Protein AF-A0A2U1P1V6-F1 (afdb_monomer_lite)

Sequence (159 aa):
MANHISNGSVNHVASTNVSISDTPYASDGTVTHVANGNVNPVANDNLSISDRLARVANSQDRGRQFYLFFERYRFILLNGQRDDRRHISRDRVLLQQLRAFLMELEGLPDSVLMSRSLVLLRALIAVVEQRIHAYARNVADASRMSLLVMDYLADVMHM

Secondary structure (DSSP, 8-state):
----------------------PPPP----------S-------SS--HHHHHHHHHTSS-HHHHHHHHHHHHHHHHHHHHHHHHHHHHHHHHHHHHHHHHHHHHHTSPP-HHHHHHHHHHHHHHHHHHHHHHHHHHHHHHHHHHHHHHHHHHHHHHT-

Foldseek 3Di:
DDDDDDDDDDDDDDDDPPDDDDDDDDDDDDDDDDDDDDDDDPPPDDDDLVRVLVVVVPDPPPLSNVLSVLVVVLVVLVVLLVVLVVLLVVLVVVLVVLVVVLVVLVPDDDDPVSVVVNVVSVVVSVVSVVSSVVSVVSNVVSVVSSVVSVVVSVVSVVD

Structure (mmCIF, N/CA/C/O backbone):
data_AF-A0A2U1P1V6-F1
#
_entry.id   AF-A0A2U1P1V6-F1
#
loop_
_atom_site.group_PDB
_atom_site.id
_atom_site.type_symbol
_atom_site.label_atom_id
_atom_site.label_alt_id
_atom_site.label_comp_id
_atom_site.label_asym_id
_atom_site.label_entity_id
_atom_site.label_seq_id
_atom_site.pdbx_PDB_ins_code
_atom_site.Cartn_x
_atom_site.Cartn_y
_atom_site.Cartn_z
_atom_site.occupancy
_atom_site.B_iso_or_equiv
_atom_site.auth_seq_id
_atom_site.auth_comp_id
_atom_site.auth_asym_id
_atom_site.auth_atom_id
_atom_site.pdbx_PDB_model_num
ATOM 1 N N . MET A 1 1 ? -18.639 56.530 -10.348 1.00 30.62 1 MET A N 1
ATOM 2 C CA . MET A 1 1 ? -18.843 55.366 -9.461 1.00 30.62 1 MET A CA 1
ATOM 3 C C . MET A 1 1 ? -19.044 54.126 -10.325 1.00 30.62 1 MET A C 1
ATOM 5 O O . MET A 1 1 ? -19.889 54.172 -11.200 1.00 30.62 1 MET A O 1
ATOM 9 N N . ALA A 1 2 ? -18.240 53.091 -10.050 1.00 27.91 2 ALA A N 1
ATOM 10 C CA . ALA A 1 2 ? -18.470 51.645 -10.222 1.00 27.91 2 ALA A CA 1
ATOM 11 C C . ALA A 1 2 ? -18.701 50.994 -11.617 1.00 27.91 2 ALA A C 1
ATOM 13 O O . ALA A 1 2 ? -19.775 51.068 -12.198 1.00 27.91 2 ALA A O 1
ATOM 14 N N . ASN A 1 3 ? -17.650 50.278 -12.054 1.00 36.78 3 ASN A N 1
ATOM 15 C CA . ASN A 1 3 ? -17.528 48.931 -12.659 1.00 36.78 3 ASN A CA 1
ATOM 16 C C . ASN A 1 3 ? -18.768 48.058 -12.965 1.00 36.78 3 ASN A C 1
ATOM 18 O O . ASN A 1 3 ? -19.607 47.882 -12.090 1.00 36.78 3 ASN A O 1
ATOM 22 N N . HIS A 1 4 ? -18.724 47.345 -14.111 1.00 29.95 4 HIS A N 1
ATOM 23 C CA . HIS A 1 4 ? -18.798 45.861 -14.290 1.00 29.95 4 HIS A CA 1
ATOM 24 C C . HIS A 1 4 ? -18.940 45.526 -15.802 1.00 29.95 4 HIS A C 1
ATOM 26 O O . HIS A 1 4 ? -19.850 46.023 -16.450 1.00 29.95 4 HIS A O 1
ATOM 32 N N . ILE A 1 5 ? -17.958 44.929 -16.497 1.00 36.00 5 ILE A N 1
ATOM 33 C CA . ILE A 1 5 ? -17.689 43.485 -16.736 1.00 36.00 5 ILE A CA 1
ATOM 34 C C . ILE A 1 5 ? -18.942 42.611 -16.941 1.00 36.00 5 ILE A C 1
ATOM 36 O O . ILE A 1 5 ? -19.648 42.340 -15.976 1.00 36.00 5 ILE A O 1
ATOM 40 N N . SER A 1 6 ? -19.129 42.057 -18.150 1.00 31.69 6 SER A N 1
ATOM 41 C CA . SER A 1 6 ? -18.906 40.622 -18.449 1.00 31.69 6 SER A CA 1
ATOM 42 C C . SER A 1 6 ? -19.532 40.233 -19.796 1.00 31.69 6 SER A C 1
ATOM 44 O O . SER A 1 6 ? -20.749 40.279 -19.949 1.00 31.69 6 SER A O 1
ATOM 46 N N . ASN A 1 7 ? -18.705 39.824 -20.764 1.00 32.25 7 ASN A N 1
ATOM 47 C CA . ASN A 1 7 ? -19.158 39.129 -21.967 1.00 32.25 7 ASN A CA 1
ATOM 48 C C . ASN A 1 7 ? -18.846 37.639 -21.779 1.00 32.25 7 ASN A C 1
ATOM 50 O O . ASN A 1 7 ? -17.696 37.273 -21.531 1.00 32.25 7 ASN A O 1
ATOM 54 N N . GLY A 1 8 ? -19.883 36.806 -21.820 1.00 32.94 8 GLY A N 1
ATOM 55 C CA . GLY A 1 8 ? -19.793 35.377 -21.549 1.00 32.94 8 GLY A CA 1
ATOM 56 C C . GLY A 1 8 ? -19.118 34.596 -22.674 1.00 32.94 8 GLY A C 1
ATOM 57 O O . GLY A 1 8 ? -19.341 34.863 -23.852 1.00 32.94 8 GLY A O 1
ATOM 58 N N . SER A 1 9 ? -18.342 33.578 -22.301 1.00 35.31 9 SER A N 1
ATOM 59 C CA . SER A 1 9 ? -18.015 32.467 -23.191 1.00 35.31 9 SER A CA 1
ATOM 60 C C . SER A 1 9 ? -17.826 31.174 -22.392 1.00 35.31 9 SER A C 1
ATOM 62 O O . SER A 1 9 ? -16.945 31.068 -21.545 1.00 35.31 9 SER A O 1
ATOM 64 N N . VAL A 1 10 ? -18.758 30.256 -22.648 1.00 33.62 10 VAL A N 1
ATOM 65 C CA . VAL A 1 10 ? -18.739 28.785 -22.589 1.00 33.62 10 VAL A CA 1
ATOM 66 C C . VAL A 1 10 ? -17.605 28.110 -21.795 1.00 33.62 10 VAL A C 1
ATOM 68 O O . VAL A 1 10 ? -16.445 28.090 -22.197 1.00 33.62 10 VAL A O 1
ATOM 71 N N . ASN A 1 11 ? -18.005 27.425 -20.718 1.00 32.75 11 ASN A N 1
ATOM 72 C CA . ASN A 1 11 ? -17.195 26.473 -19.959 1.00 32.75 11 ASN A CA 1
ATOM 73 C C . ASN A 1 11 ? -16.749 25.289 -20.835 1.00 32.75 11 ASN A C 1
ATOM 75 O O . ASN A 1 11 ? -17.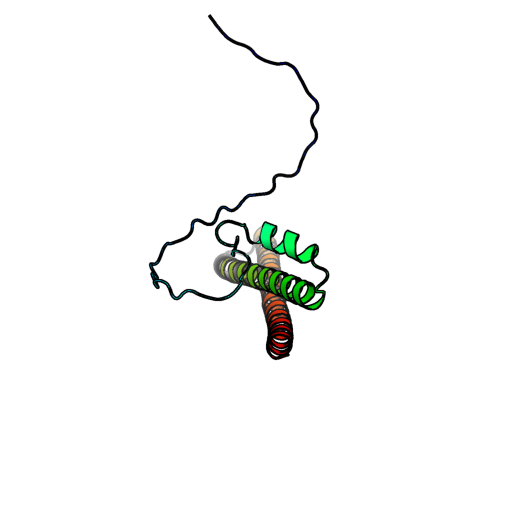556 24.413 -21.141 1.00 32.75 11 ASN A O 1
ATOM 79 N N . HIS A 1 12 ? -15.455 25.194 -21.135 1.00 30.95 12 HIS A N 1
ATOM 80 C CA . HIS A 1 12 ? -14.814 23.909 -21.401 1.00 30.95 12 HIS A CA 1
ATOM 81 C C . HIS A 1 12 ? -13.814 23.649 -20.274 1.00 30.95 12 HIS A C 1
ATOM 83 O O . HIS A 1 12 ? -12.795 24.324 -20.149 1.00 30.95 12 HIS A O 1
ATOM 89 N N . VAL A 1 13 ? -14.152 22.701 -19.402 1.00 36.34 13 VAL A N 1
ATOM 9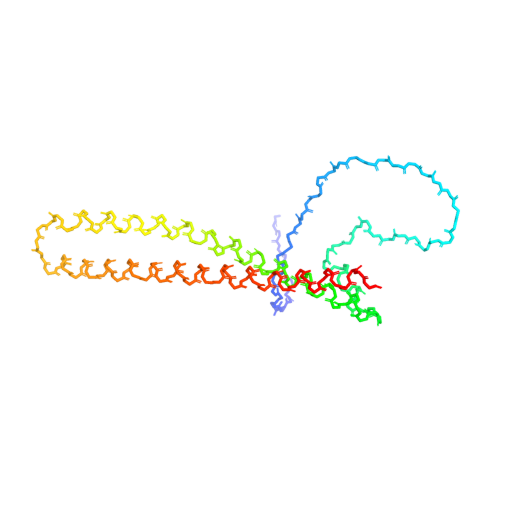0 C CA . VAL A 1 13 ? -13.322 22.288 -18.269 1.00 36.34 13 VAL A CA 1
ATOM 91 C C . VAL A 1 13 ? -12.085 21.583 -18.826 1.00 36.34 13 VAL A C 1
ATOM 93 O O . VAL A 1 13 ? -12.154 20.432 -19.250 1.00 36.34 13 VAL A O 1
ATOM 96 N N . ALA A 1 14 ? -10.956 22.289 -18.861 1.00 35.19 14 ALA A N 1
ATOM 97 C CA . ALA A 1 14 ? -9.640 21.697 -19.051 1.00 35.19 14 ALA A CA 1
ATOM 98 C C . ALA A 1 14 ? -9.027 21.468 -17.667 1.00 35.19 14 ALA A C 1
ATOM 100 O O . ALA A 1 14 ? -8.788 22.407 -16.909 1.00 35.19 14 ALA A O 1
ATOM 101 N N . SER A 1 15 ? -8.841 20.190 -17.344 1.00 32.28 15 SER A N 1
ATOM 102 C CA . SER A 1 15 ? -8.215 19.692 -16.125 1.00 32.28 15 SER A CA 1
ATOM 103 C C . SER A 1 15 ? -6.894 20.413 -15.854 1.00 32.28 15 SER A C 1
ATOM 105 O O . SER A 1 15 ? -5.998 20.443 -16.695 1.00 32.28 15 SER A O 1
ATOM 107 N N . THR A 1 16 ? -6.796 20.996 -14.666 1.00 33.94 16 THR A N 1
ATOM 108 C CA . THR A 1 16 ? -5.648 21.739 -14.158 1.00 33.94 16 THR A CA 1
ATOM 109 C C . THR A 1 16 ? -4.405 20.846 -14.130 1.00 33.94 16 THR A C 1
ATOM 111 O O . THR A 1 16 ? -4.243 20.019 -13.234 1.00 33.94 16 THR A O 1
ATOM 114 N N . ASN A 1 17 ? -3.506 21.014 -15.100 1.00 34.88 17 ASN A N 1
ATOM 115 C CA . ASN A 1 17 ? -2.142 20.508 -14.997 1.00 34.88 17 ASN A CA 1
ATOM 116 C C . ASN A 1 17 ? -1.436 21.307 -13.895 1.00 34.88 17 ASN A C 1
ATOM 118 O O . ASN A 1 17 ? -1.091 22.473 -14.085 1.00 34.88 17 ASN A O 1
ATOM 122 N N . VAL A 1 18 ? -1.254 20.688 -12.729 1.00 32.62 18 VAL A N 1
ATOM 123 C CA . VAL A 1 18 ? -0.439 21.228 -11.637 1.00 32.62 18 VAL A CA 1
ATOM 124 C C . VAL A 1 18 ? 1.005 21.320 -12.134 1.00 32.62 18 VAL A C 1
ATOM 126 O O . VAL A 1 18 ? 1.708 20.317 -12.240 1.00 32.62 18 VAL A O 1
ATOM 129 N N . SER A 1 19 ? 1.421 22.534 -12.489 1.00 34.75 19 SER A N 1
ATOM 130 C CA . SER A 1 19 ? 2.806 22.882 -12.793 1.00 34.75 19 SER A CA 1
ATOM 131 C C . SER A 1 19 ? 3.587 22.933 -11.482 1.00 34.75 19 SER A C 1
ATOM 133 O O . SER A 1 19 ? 3.379 23.832 -10.669 1.00 34.75 19 SER A O 1
ATOM 135 N N . ILE A 1 20 ? 4.450 21.946 -11.250 1.00 35.00 20 ILE A N 1
ATOM 136 C CA . ILE A 1 20 ? 5.445 21.999 -10.177 1.00 35.00 20 ILE A CA 1
ATOM 137 C C . ILE A 1 20 ? 6.697 22.620 -10.795 1.00 35.00 20 ILE A C 1
ATOM 139 O O . ILE A 1 20 ? 7.424 21.969 -11.541 1.00 35.00 20 ILE A O 1
ATOM 143 N N . SER A 1 21 ? 6.893 23.914 -10.552 1.00 33.81 21 SER A N 1
ATOM 144 C CA . SER A 1 21 ? 8.117 24.627 -10.904 1.00 33.81 21 SER A CA 1
ATOM 145 C C . SER A 1 21 ? 9.216 24.272 -9.899 1.00 33.81 21 SER A C 1
ATOM 147 O O . SER A 1 21 ? 9.200 24.781 -8.777 1.00 33.81 21 SER A O 1
ATOM 149 N N . ASP A 1 22 ? 10.165 23.425 -10.293 1.00 36.97 22 ASP A N 1
ATOM 150 C CA . ASP A 1 22 ? 11.400 23.210 -9.536 1.00 36.97 22 ASP A CA 1
ATOM 151 C C . ASP A 1 22 ? 12.394 24.337 -9.867 1.00 36.97 22 ASP A C 1
ATOM 153 O O . ASP A 1 22 ? 12.840 24.497 -11.004 1.00 36.97 22 ASP A O 1
ATOM 157 N N . THR A 1 23 ? 12.716 25.158 -8.870 1.00 32.69 23 THR A N 1
ATOM 158 C CA . THR A 1 23 ? 13.786 26.160 -8.923 1.00 32.69 23 THR A CA 1
ATOM 159 C C . THR A 1 23 ? 15.163 25.477 -8.916 1.00 32.69 23 THR A C 1
ATOM 161 O O . THR A 1 23 ? 15.381 24.576 -8.103 1.00 32.69 23 THR A O 1
ATOM 164 N N . PRO A 1 24 ? 16.137 25.885 -9.757 1.00 43.97 24 PRO A N 1
ATOM 165 C CA . PRO A 1 24 ? 17.466 25.292 -9.724 1.00 43.97 24 PRO A CA 1
ATOM 166 C C . PRO A 1 24 ? 18.342 25.987 -8.674 1.00 43.97 24 PRO A C 1
ATOM 168 O O . PRO A 1 24 ? 18.563 27.197 -8.718 1.00 43.97 24 PRO A O 1
ATOM 171 N N . TYR A 1 25 ? 18.879 25.201 -7.740 1.00 29.78 25 TYR A N 1
ATOM 172 C CA . TYR A 1 25 ? 20.063 25.591 -6.978 1.00 29.78 25 TYR A CA 1
ATOM 173 C C . TYR A 1 25 ? 21.250 25.673 -7.947 1.00 29.78 25 TYR A C 1
ATOM 175 O O . TYR A 1 25 ? 21.626 24.678 -8.563 1.00 29.78 25 TYR A O 1
ATOM 183 N N . ALA A 1 26 ? 21.820 26.869 -8.086 1.00 38.91 26 ALA A N 1
ATOM 184 C CA . ALA A 1 26 ? 23.072 27.097 -8.789 1.00 38.91 26 ALA A CA 1
ATOM 185 C C . ALA A 1 26 ? 24.247 26.555 -7.958 1.00 38.91 26 ALA A C 1
ATOM 187 O O . ALA A 1 26 ? 24.381 26.890 -6.780 1.00 38.91 26 ALA A O 1
ATOM 188 N N . SER A 1 27 ? 25.125 25.770 -8.579 1.00 33.22 27 SER A N 1
ATOM 189 C CA . SER A 1 27 ? 26.509 25.634 -8.126 1.00 33.22 27 SER A CA 1
ATOM 190 C C . SER A 1 27 ? 27.436 25.698 -9.331 1.00 33.22 27 SER A C 1
ATOM 192 O O . SER A 1 27 ? 27.328 24.888 -10.252 1.00 33.22 27 SER A O 1
ATOM 194 N N . ASP A 1 28 ? 28.301 26.705 -9.284 1.00 37.94 28 ASP A N 1
ATOM 195 C CA . ASP A 1 28 ? 29.345 27.066 -10.232 1.00 37.94 28 ASP A CA 1
ATOM 196 C C . ASP A 1 28 ? 30.186 25.890 -10.731 1.00 37.94 28 ASP A C 1
ATOM 198 O O . ASP A 1 28 ? 30.633 25.035 -9.967 1.00 37.94 28 ASP A O 1
ATOM 202 N N . GLY A 1 29 ? 30.481 25.931 -12.026 1.00 28.39 29 GLY A N 1
ATOM 203 C CA . GLY A 1 29 ? 31.409 25.037 -12.703 1.00 28.39 29 GLY A CA 1
ATOM 204 C C . GLY A 1 29 ? 31.826 25.643 -14.034 1.00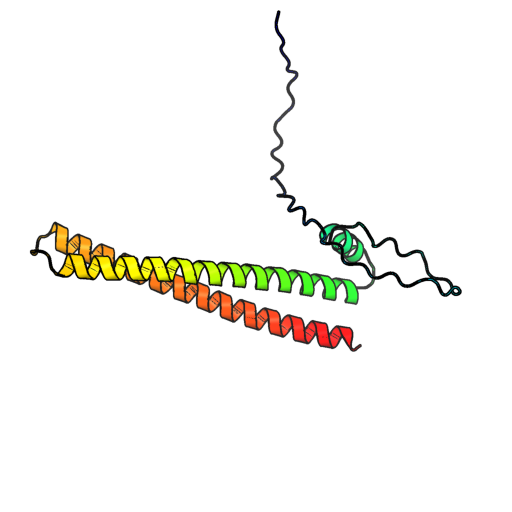 28.39 29 GLY A C 1
ATOM 205 O O . GLY A 1 29 ? 31.476 25.139 -15.096 1.00 28.39 29 GLY A O 1
ATOM 206 N N . THR A 1 30 ? 32.526 26.774 -13.981 1.00 33.47 30 THR A N 1
ATOM 207 C CA . THR A 1 30 ? 33.185 27.373 -15.141 1.00 33.47 30 THR A CA 1
ATOM 208 C C . THR A 1 30 ? 34.305 26.459 -15.642 1.00 33.47 30 THR A C 1
ATOM 210 O O . THR A 1 30 ? 35.269 26.192 -14.931 1.00 33.47 30 THR A O 1
ATOM 213 N N . VAL A 1 31 ? 34.216 26.016 -16.901 1.00 31.84 31 VAL A N 1
ATOM 214 C CA . VAL A 1 31 ? 35.380 25.548 -17.668 1.00 31.84 31 VAL A CA 1
ATOM 215 C C . VAL A 1 31 ? 35.385 26.255 -19.019 1.00 31.84 31 VAL A C 1
ATOM 217 O O . VAL A 1 31 ? 34.506 26.083 -19.860 1.00 31.84 31 VAL A O 1
ATOM 220 N N . THR A 1 32 ? 36.394 27.100 -19.189 1.00 33.47 32 THR A N 1
ATOM 221 C CA . THR A 1 32 ? 36.714 27.870 -20.387 1.00 33.47 32 THR A CA 1
ATOM 222 C C . THR A 1 32 ? 37.255 26.989 -21.516 1.00 33.47 32 THR A C 1
ATOM 224 O O . THR A 1 32 ? 38.283 26.341 -21.366 1.00 33.47 32 THR A O 1
ATOM 227 N N . HIS A 1 33 ? 36.562 27.0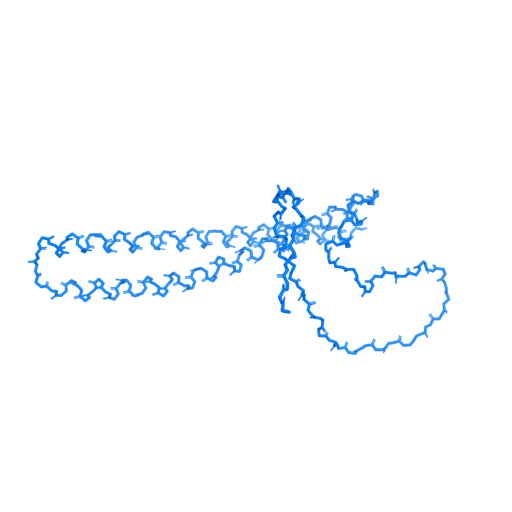46 -22.653 1.00 33.62 33 HIS A N 1
ATOM 228 C CA . HIS A 1 33 ? 37.056 27.110 -24.036 1.00 33.62 33 HIS A CA 1
ATOM 229 C C . HIS A 1 33 ? 38.250 26.223 -24.466 1.00 33.62 33 HIS A C 1
ATOM 231 O O . HIS A 1 33 ? 39.408 26.566 -24.249 1.00 33.62 33 HIS A O 1
ATOM 237 N N . VAL A 1 34 ? 37.968 25.210 -25.296 1.00 31.23 34 VAL A N 1
ATOM 238 C CA . VAL A 1 34 ? 38.864 24.773 -26.385 1.00 31.23 34 VAL A CA 1
ATOM 239 C C . VAL A 1 34 ? 38.019 24.619 -27.649 1.00 31.23 34 VAL A C 1
ATOM 241 O O . VAL A 1 34 ? 37.062 23.851 -27.685 1.00 31.23 34 VAL A O 1
ATOM 244 N N . ALA A 1 35 ? 38.353 25.403 -28.672 1.00 35.44 35 ALA A N 1
ATOM 245 C CA . ALA A 1 35 ? 37.742 25.326 -29.990 1.00 35.44 35 ALA A CA 1
ATOM 246 C C . ALA A 1 35 ? 38.372 24.189 -30.798 1.00 35.44 35 ALA A C 1
ATOM 248 O O . ALA A 1 35 ? 39.594 24.074 -30.837 1.00 35.44 35 ALA A O 1
ATOM 249 N N . ASN A 1 36 ? 37.539 23.414 -31.491 1.00 38.19 36 ASN A N 1
ATOM 250 C CA . ASN A 1 36 ? 37.487 23.337 -32.957 1.00 38.19 36 ASN A CA 1
ATOM 251 C C . ASN A 1 36 ? 36.943 21.962 -33.374 1.00 38.19 36 ASN A C 1
ATOM 253 O O . ASN A 1 36 ? 37.576 20.933 -33.155 1.00 38.19 36 ASN A O 1
ATOM 257 N N . GLY A 1 37 ? 35.766 21.958 -33.990 1.00 28.70 37 GLY A N 1
ATOM 258 C CA . GLY A 1 37 ? 35.122 20.754 -34.498 1.00 28.70 37 GLY A CA 1
ATOM 259 C C . GLY A 1 37 ? 33.614 20.939 -34.523 1.00 28.70 37 GLY A C 1
ATOM 260 O O . GLY A 1 37 ? 33.001 21.134 -33.485 1.00 28.70 37 GLY A O 1
ATOM 261 N N . ASN A 1 38 ? 33.048 20.931 -35.725 1.00 42.72 38 ASN A N 1
ATOM 262 C CA . ASN A 1 38 ? 31.625 20.861 -36.056 1.00 42.72 38 ASN A CA 1
ATOM 263 C C . ASN A 1 38 ? 30.752 20.184 -34.968 1.00 42.72 38 ASN A C 1
ATOM 265 O O . ASN A 1 38 ? 30.636 18.960 -34.935 1.00 42.72 38 ASN A O 1
ATOM 269 N N . VAL A 1 39 ? 30.088 20.962 -34.107 1.00 35.78 39 VAL A N 1
ATOM 270 C CA . VAL A 1 39 ? 29.009 20.461 -33.241 1.00 35.78 39 VAL A CA 1
ATOM 271 C C . VAL A 1 39 ? 27.840 21.434 -33.335 1.00 35.78 39 VAL A C 1
ATOM 273 O O . VAL A 1 39 ? 27.974 22.612 -33.011 1.00 35.78 39 VAL A O 1
ATOM 276 N N . ASN A 1 40 ? 26.692 20.940 -33.809 1.00 34.94 40 ASN A N 1
ATOM 277 C CA . ASN A 1 40 ? 25.427 21.672 -33.765 1.00 34.94 40 ASN A CA 1
ATOM 278 C C . ASN A 1 40 ? 25.194 22.203 -32.340 1.00 34.94 40 ASN A C 1
ATOM 280 O O . ASN A 1 40 ? 25.330 21.429 -31.389 1.00 34.94 40 ASN A O 1
ATOM 284 N N . PRO A 1 41 ? 24.841 23.488 -32.167 1.00 40.31 41 PRO A N 1
ATOM 285 C CA . PRO A 1 41 ? 24.806 24.102 -30.853 1.00 40.31 41 PRO A CA 1
ATOM 286 C C . PRO A 1 41 ? 23.766 23.408 -29.974 1.00 40.31 41 PRO A C 1
ATOM 288 O O . PRO A 1 41 ? 22.589 23.271 -30.320 1.00 40.31 41 PRO A O 1
ATOM 291 N N . VAL A 1 42 ? 24.259 22.961 -28.824 1.00 50.50 42 VAL A N 1
ATOM 292 C CA . VAL A 1 42 ? 23.523 22.404 -27.695 1.00 50.50 42 VAL A CA 1
ATOM 293 C C . VAL A 1 42 ? 22.506 23.444 -27.221 1.00 50.50 42 VAL A C 1
ATOM 295 O O . VAL A 1 42 ? 22.811 24.323 -26.429 1.00 50.50 42 VAL A O 1
ATOM 298 N N . ALA A 1 43 ? 21.275 23.356 -27.717 1.00 43.12 43 ALA A N 1
ATOM 299 C CA . ALA A 1 43 ? 20.134 24.085 -27.171 1.00 43.12 43 ALA A CA 1
ATOM 300 C C . ALA A 1 43 ? 19.462 23.204 -26.108 1.00 43.12 43 ALA A C 1
ATOM 302 O O . ALA A 1 43 ? 18.414 22.608 -26.365 1.00 43.12 43 ALA A O 1
ATOM 303 N N . ASN A 1 44 ? 20.111 23.024 -24.954 1.00 50.94 44 ASN A N 1
ATOM 304 C CA . ASN A 1 44 ? 19.641 22.098 -23.914 1.00 50.94 44 ASN A CA 1
ATOM 305 C C . ASN A 1 44 ? 19.471 22.740 -22.531 1.00 50.94 44 ASN A C 1
ATOM 307 O O . ASN A 1 44 ? 19.180 22.017 -21.583 1.00 50.94 44 ASN A O 1
ATOM 311 N N . ASP A 1 45 ? 19.586 24.065 -22.420 1.00 46.22 45 ASP A N 1
ATOM 312 C CA . ASP A 1 45 ? 19.783 24.684 -21.104 1.00 46.22 45 ASP A CA 1
ATOM 313 C C . ASP A 1 45 ? 18.513 25.219 -20.429 1.00 46.22 45 ASP A C 1
ATOM 315 O O . ASP A 1 45 ? 18.596 25.639 -19.287 1.00 46.22 45 ASP A O 1
ATOM 319 N N . ASN A 1 46 ? 17.326 25.149 -21.054 1.00 54.94 46 ASN A N 1
ATOM 320 C CA . ASN A 1 46 ? 16.089 25.699 -20.457 1.00 54.94 46 ASN A CA 1
ATOM 321 C C . ASN A 1 46 ? 14.800 24.878 -20.690 1.00 54.94 46 ASN A C 1
ATOM 323 O O . ASN A 1 46 ? 13.703 25.373 -20.439 1.00 54.94 46 ASN A O 1
ATOM 327 N N . LEU A 1 47 ? 14.878 23.642 -21.196 1.00 52.69 47 LEU A N 1
ATOM 328 C CA . LEU A 1 47 ? 13.680 22.833 -21.479 1.00 52.69 47 LEU A CA 1
ATOM 329 C C . LEU A 1 47 ? 13.308 21.945 -20.290 1.00 52.69 47 LEU A C 1
ATOM 331 O O . LEU A 1 47 ? 14.155 21.216 -19.767 1.00 52.69 47 LEU A O 1
ATOM 335 N N . SER A 1 48 ? 12.025 21.954 -19.910 1.00 66.06 48 SER A N 1
ATOM 336 C CA . SER A 1 48 ? 11.516 21.059 -18.871 1.00 66.06 48 SER A CA 1
ATOM 337 C C . SER A 1 48 ? 11.734 19.596 -19.271 1.00 66.06 48 SER A C 1
ATOM 339 O O . SER A 1 48 ? 11.804 19.255 -20.456 1.00 66.06 48 SER A O 1
ATOM 341 N N . ILE A 1 49 ? 11.829 18.699 -18.287 1.00 61.03 49 ILE A N 1
ATOM 342 C CA . ILE A 1 49 ? 11.985 17.257 -18.540 1.00 61.03 49 ILE A CA 1
ATOM 343 C C . ILE A 1 49 ? 10.870 16.751 -19.470 1.00 61.03 49 ILE A C 1
ATOM 345 O O . ILE A 1 49 ? 11.141 15.993 -20.398 1.00 61.03 49 ILE A O 1
ATOM 349 N N . SER A 1 50 ? 9.643 17.241 -19.288 1.00 59.06 50 SER A N 1
ATOM 350 C CA . SER A 1 50 ? 8.498 16.937 -20.150 1.00 59.06 50 SER A CA 1
ATOM 351 C C . SER A 1 50 ? 8.722 17.354 -21.607 1.00 59.06 50 SER A C 1
ATOM 353 O O . SER A 1 50 ? 8.447 16.565 -22.511 1.00 59.06 50 SER A O 1
ATOM 355 N N . ASP A 1 51 ? 9.278 18.543 -21.848 1.00 61.41 51 ASP A N 1
ATOM 356 C CA . ASP A 1 51 ? 9.521 19.048 -23.206 1.00 61.41 51 ASP A CA 1
ATOM 357 C C . ASP A 1 51 ? 10.681 18.319 -23.886 1.00 61.41 51 ASP A C 1
ATOM 359 O O . ASP A 1 51 ? 10.623 17.997 -25.077 1.00 61.41 51 ASP A O 1
ATOM 363 N N . ARG A 1 52 ? 11.729 17.989 -23.118 1.00 63.91 52 ARG A N 1
ATOM 364 C CA . ARG A 1 52 ? 12.847 17.170 -23.602 1.00 63.91 52 ARG A CA 1
ATOM 365 C C . ARG A 1 52 ? 12.335 15.795 -24.023 1.00 63.91 52 ARG A C 1
ATOM 367 O O . ARG A 1 52 ? 12.642 15.368 -25.132 1.00 63.91 52 ARG A O 1
ATOM 374 N N . LEU A 1 53 ? 11.502 15.154 -23.199 1.00 61.66 53 LEU A N 1
ATOM 375 C CA . LEU A 1 53 ? 10.875 13.857 -23.479 1.00 61.66 53 LEU A CA 1
ATOM 376 C C . LEU A 1 53 ? 9.951 13.897 -24.706 1.00 61.66 53 LEU A C 1
ATOM 378 O O . LEU A 1 53 ? 10.029 13.005 -25.550 1.00 61.66 53 LEU A O 1
ATOM 382 N N . ALA A 1 54 ? 9.130 14.940 -24.851 1.00 61.84 54 ALA A N 1
ATOM 383 C CA . ALA A 1 54 ? 8.250 15.119 -26.008 1.00 61.84 54 ALA A CA 1
ATOM 384 C C . ALA A 1 54 ? 9.038 15.234 -27.324 1.00 61.84 54 ALA A C 1
ATOM 386 O O . ALA A 1 54 ? 8.628 14.703 -28.357 1.00 61.84 54 ALA A O 1
ATOM 387 N N . ARG A 1 55 ? 10.213 15.871 -27.294 1.00 61.19 55 ARG A N 1
ATOM 388 C CA . ARG A 1 55 ? 11.092 15.983 -28.467 1.00 61.19 55 ARG A CA 1
ATOM 389 C C . ARG A 1 55 ? 11.704 14.640 -28.875 1.00 61.19 55 ARG A C 1
ATOM 391 O O . ARG A 1 55 ? 11.907 14.402 -30.060 1.00 61.19 55 ARG A O 1
ATOM 398 N N . VAL A 1 56 ? 11.980 13.754 -27.916 1.00 57.19 56 VAL A N 1
ATOM 399 C CA . VAL A 1 56 ? 12.556 12.422 -28.186 1.00 57.19 56 VAL A CA 1
ATOM 400 C C . VAL A 1 56 ? 11.507 11.402 -28.598 1.00 57.19 56 VAL A C 1
ATOM 402 O O . VAL A 1 56 ? 11.762 10.578 -29.471 1.00 57.19 56 VAL A O 1
ATOM 405 N N . ALA A 1 57 ? 10.293 11.499 -28.058 1.00 56.62 57 ALA A N 1
ATOM 406 C CA . ALA A 1 57 ? 9.151 10.740 -28.563 1.00 56.62 57 ALA A CA 1
ATOM 407 C C . ALA A 1 57 ? 8.900 10.988 -30.070 1.00 56.62 57 ALA A C 1
ATOM 409 O O . ALA A 1 57 ? 8.279 10.165 -30.731 1.00 56.62 57 ALA A O 1
ATOM 410 N N . ASN A 1 58 ? 9.443 12.080 -30.624 1.00 57.56 58 ASN A N 1
ATOM 411 C CA . ASN A 1 58 ? 9.415 12.417 -32.047 1.00 57.56 58 ASN A CA 1
ATOM 412 C C . ASN A 1 58 ? 10.720 12.089 -32.820 1.00 57.56 58 ASN A C 1
ATOM 414 O O . ASN A 1 58 ? 10.830 12.446 -33.991 1.00 57.56 58 ASN A O 1
ATOM 418 N N . SER A 1 59 ? 11.720 11.425 -32.218 1.00 62.03 59 SER A N 1
ATOM 419 C CA . SER A 1 59 ? 12.955 11.004 -32.913 1.00 62.03 59 SER A CA 1
ATOM 420 C C . SER A 1 59 ? 12.845 9.605 -33.529 1.00 62.03 59 SER A C 1
ATOM 422 O O . SER A 1 59 ? 12.294 8.714 -32.901 1.00 62.03 59 SER A O 1
ATOM 424 N N . GLN A 1 60 ? 13.444 9.353 -34.699 1.00 67.12 60 GLN A N 1
ATOM 425 C CA . GLN A 1 60 ? 13.485 8.002 -35.302 1.00 67.12 60 GLN A CA 1
ATOM 426 C C . GLN A 1 60 ? 14.347 6.986 -34.524 1.00 67.12 60 GLN A C 1
ATOM 428 O O . GLN A 1 60 ? 14.269 5.786 -34.789 1.00 67.12 60 GLN A O 1
ATOM 433 N N . ASP A 1 61 ? 15.144 7.447 -33.556 1.00 78.25 61 ASP A N 1
ATOM 434 C CA . ASP A 1 61 ? 15.940 6.595 -32.675 1.00 78.25 61 ASP A CA 1
ATOM 435 C C . ASP A 1 61 ? 15.055 5.915 -31.620 1.00 78.25 61 ASP A C 1
ATOM 437 O O . ASP A 1 61 ? 14.747 6.467 -30.557 1.00 78.25 61 ASP A O 1
ATOM 441 N N . ARG A 1 62 ? 14.640 4.687 -31.936 1.00 77.38 62 ARG A N 1
ATOM 442 C CA . ARG A 1 62 ? 13.821 3.855 -31.049 1.00 77.38 62 ARG A CA 1
ATOM 443 C C . ARG A 1 62 ? 14.540 3.491 -29.749 1.00 77.38 62 ARG A C 1
ATOM 445 O O . ARG A 1 62 ? 13.873 3.383 -28.723 1.00 77.38 62 ARG A O 1
ATOM 452 N N . GLY A 1 63 ? 15.864 3.329 -29.760 1.00 78.81 63 GLY A N 1
ATOM 453 C CA . GLY A 1 63 ? 16.633 2.983 -28.560 1.00 78.81 63 GLY A CA 1
ATOM 454 C C . GLY A 1 63 ? 16.539 4.092 -27.517 1.00 78.81 63 GLY A C 1
ATOM 455 O O . GLY A 1 63 ? 16.164 3.858 -26.365 1.00 78.81 63 GLY A O 1
ATOM 456 N N . ARG A 1 64 ? 16.739 5.336 -27.961 1.00 81.19 64 ARG A N 1
ATOM 457 C CA . ARG A 1 64 ? 16.607 6.517 -27.103 1.00 81.19 64 ARG A CA 1
ATOM 458 C C . ARG A 1 64 ? 15.179 6.740 -26.595 1.00 81.19 64 ARG A C 1
ATOM 460 O O . ARG A 1 64 ? 14.995 7.203 -25.468 1.00 81.19 64 ARG A O 1
ATOM 467 N N . GLN A 1 65 ? 14.163 6.399 -27.388 1.00 81.75 65 GLN A N 1
ATOM 468 C CA . GLN A 1 65 ? 12.764 6.445 -26.945 1.00 81.75 65 GLN A CA 1
ATOM 469 C C . GLN A 1 65 ? 12.472 5.439 -25.830 1.00 81.75 65 GLN A C 1
ATOM 471 O O . GLN A 1 65 ? 11.872 5.814 -24.822 1.00 81.75 65 GLN A O 1
ATOM 476 N N . PHE A 1 66 ? 12.919 4.189 -25.982 1.00 83.75 66 PHE A N 1
ATOM 477 C CA . PHE A 1 66 ? 12.745 3.168 -24.950 1.00 83.75 66 PHE A CA 1
ATOM 478 C C . PHE A 1 66 ? 13.484 3.532 -23.666 1.00 83.75 66 PHE A C 1
ATOM 480 O O . PHE A 1 66 ? 12.885 3.457 -22.595 1.00 83.75 66 PHE A O 1
ATOM 487 N N . TYR A 1 67 ? 14.731 4.000 -23.766 1.00 86.44 67 TYR A N 1
ATOM 488 C CA . TYR A 1 67 ? 15.502 4.461 -22.609 1.00 86.44 67 TYR A CA 1
ATOM 489 C C . TYR A 1 67 ? 14.713 5.484 -21.777 1.00 86.44 67 TYR A C 1
ATOM 491 O O . TYR A 1 67 ? 14.495 5.305 -20.581 1.00 86.44 67 TYR A O 1
ATOM 499 N N . LEU A 1 68 ? 14.203 6.532 -22.426 1.00 87.69 68 LEU A N 1
ATOM 500 C CA . LEU A 1 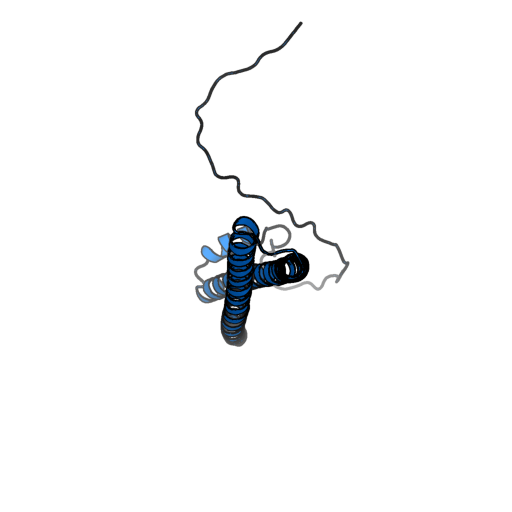68 ? 13.476 7.602 -21.744 1.00 87.69 68 LEU A CA 1
ATOM 501 C C . LEU A 1 68 ? 12.116 7.169 -21.200 1.00 87.69 68 LEU A C 1
ATOM 503 O O . LEU A 1 68 ? 11.692 7.653 -20.149 1.00 87.69 68 LEU A O 1
ATOM 507 N N . PHE A 1 69 ? 11.426 6.270 -21.903 1.00 89.81 69 PHE A N 1
ATOM 508 C CA . PHE A 1 69 ? 10.189 5.677 -21.409 1.00 89.81 69 PHE A CA 1
ATOM 509 C C . PHE A 1 69 ? 10.434 4.916 -20.102 1.00 89.81 69 PHE A C 1
ATOM 511 O O . PHE A 1 69 ? 9.736 5.152 -19.113 1.00 89.81 69 PHE A O 1
ATOM 518 N N . PHE A 1 70 ? 11.444 4.046 -20.082 1.00 90.69 70 PHE A N 1
ATOM 519 C CA . PHE A 1 70 ? 11.762 3.230 -18.916 1.00 90.69 70 PHE A CA 1
ATOM 520 C C . PHE A 1 70 ? 12.302 4.064 -17.751 1.00 90.69 70 PHE A C 1
ATOM 522 O O . PHE A 1 70 ? 11.855 3.868 -16.622 1.00 90.69 70 PHE A O 1
ATOM 529 N N . GLU A 1 71 ? 13.144 5.067 -18.006 1.00 89.56 71 GLU A N 1
ATOM 530 C CA . GLU A 1 71 ? 13.577 6.020 -16.974 1.00 89.56 71 GLU A CA 1
ATOM 531 C C . GLU A 1 71 ? 12.394 6.774 -16.351 1.00 89.56 71 GLU A C 1
ATOM 533 O O . GLU A 1 71 ? 12.276 6.872 -15.125 1.00 89.56 71 GLU A O 1
ATOM 538 N N . ARG A 1 72 ? 11.445 7.244 -17.173 1.00 92.44 72 ARG A N 1
ATOM 539 C CA . ARG A 1 72 ? 10.226 7.888 -16.664 1.00 92.44 72 ARG A CA 1
ATOM 540 C C . ARG A 1 72 ? 9.386 6.922 -15.833 1.00 92.44 72 ARG A C 1
ATOM 542 O O . ARG A 1 72 ? 8.892 7.297 -14.769 1.00 92.44 72 ARG A O 1
ATOM 549 N N . TYR A 1 73 ? 9.204 5.697 -16.315 1.00 92.12 73 TYR A N 1
ATOM 550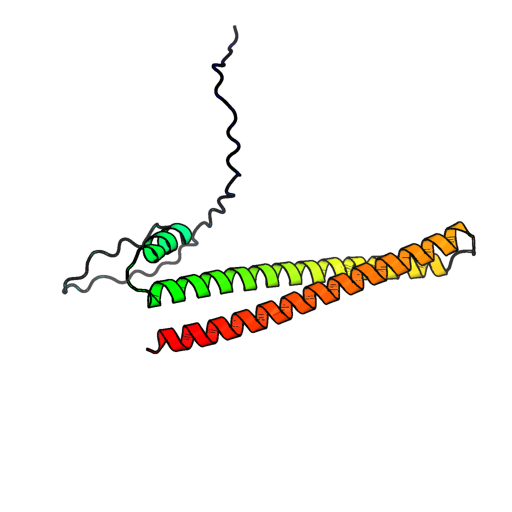 C CA . TYR A 1 73 ? 8.443 4.674 -15.605 1.00 92.12 73 TYR A CA 1
ATOM 551 C C . TYR A 1 73 ? 9.070 4.358 -14.240 1.00 92.12 73 TYR A C 1
ATOM 553 O O . TYR A 1 73 ? 8.375 4.338 -13.223 1.00 92.12 73 TYR A O 1
ATOM 561 N N . ARG A 1 74 ? 10.399 4.224 -14.189 1.00 93.38 74 ARG A N 1
ATOM 562 C CA . ARG A 1 74 ? 11.156 4.023 -12.951 1.00 93.38 74 ARG A CA 1
ATOM 563 C C . ARG A 1 74 ? 10.966 5.169 -11.959 1.00 93.38 74 ARG A C 1
ATOM 565 O O . ARG A 1 74 ? 10.727 4.917 -10.780 1.00 93.38 74 ARG A O 1
ATOM 572 N N . PHE A 1 75 ? 11.029 6.416 -12.419 1.00 92.62 75 PHE A N 1
ATOM 573 C CA . PHE A 1 75 ? 10.801 7.578 -11.557 1.00 92.62 75 PHE A CA 1
ATOM 574 C C . PHE A 1 75 ? 9.408 7.555 -10.908 1.00 92.62 75 PHE A C 1
ATOM 576 O O . PHE A 1 75 ? 9.275 7.800 -9.708 1.00 92.62 75 PHE A O 1
ATOM 583 N N . ILE A 1 76 ? 8.371 7.205 -11.675 1.00 93.38 76 ILE A N 1
ATOM 584 C CA . ILE A 1 76 ? 6.997 7.082 -11.164 1.00 93.38 76 ILE A CA 1
ATOM 585 C C . ILE A 1 76 ? 6.911 5.989 -10.090 1.00 93.38 76 ILE A C 1
ATOM 587 O O . ILE A 1 76 ? 6.338 6.234 -9.027 1.00 93.38 76 ILE A O 1
ATOM 591 N N . LEU A 1 77 ? 7.522 4.820 -10.323 1.00 94.00 77 LEU A N 1
ATOM 592 C CA . LEU A 1 77 ? 7.562 3.730 -9.342 1.00 94.00 77 LEU A CA 1
ATOM 593 C C . LEU A 1 77 ? 8.219 4.159 -8.027 1.00 94.00 77 LEU A C 1
ATOM 595 O O . LEU A 1 77 ? 7.675 3.899 -6.955 1.00 94.00 77 LEU A O 1
ATOM 599 N N . LEU A 1 78 ? 9.368 4.834 -8.098 1.00 94.44 78 LEU A N 1
ATOM 600 C CA . LEU A 1 78 ? 10.104 5.273 -6.909 1.00 94.44 78 LEU A CA 1
ATOM 601 C C . LEU A 1 78 ? 9.357 6.359 -6.125 1.00 94.44 78 LEU A C 1
ATOM 603 O O . LEU A 1 78 ? 9.401 6.368 -4.892 1.00 94.44 78 LEU A O 1
ATOM 607 N N . ASN A 1 79 ? 8.630 7.244 -6.810 1.00 95.75 79 ASN A N 1
ATOM 608 C CA . ASN A 1 79 ? 7.769 8.219 -6.144 1.00 95.75 79 ASN A CA 1
ATOM 609 C C . ASN A 1 79 ? 6.585 7.550 -5.445 1.00 95.75 79 ASN A C 1
ATOM 611 O O . ASN A 1 79 ? 6.375 7.800 -4.259 1.00 95.75 79 ASN A O 1
ATOM 615 N N . GLY A 1 80 ? 5.876 6.646 -6.130 1.00 94.94 80 GLY A N 1
ATOM 616 C CA . GLY A 1 80 ? 4.798 5.866 -5.516 1.00 94.94 80 GLY A CA 1
ATOM 617 C C . GLY A 1 80 ? 5.293 5.084 -4.297 1.00 94.94 80 GLY A C 1
ATOM 618 O O . GLY A 1 80 ? 4.710 5.167 -3.220 1.00 94.94 80 GLY A O 1
ATOM 619 N N . GLN A 1 81 ? 6.458 4.442 -4.414 1.00 97.31 81 GLN A N 1
ATOM 620 C CA . GLN A 1 81 ? 7.115 3.756 -3.304 1.00 97.31 81 GLN A CA 1
ATOM 621 C C . GLN A 1 81 ? 7.401 4.689 -2.115 1.00 97.31 81 GLN A C 1
ATOM 623 O O . GLN A 1 81 ? 7.229 4.305 -0.954 1.00 97.31 81 GLN A O 1
ATOM 628 N N . ARG A 1 82 ? 7.893 5.905 -2.374 1.00 97.62 82 ARG A N 1
ATOM 629 C CA . ARG A 1 82 ? 8.169 6.894 -1.326 1.00 97.62 82 ARG A CA 1
ATOM 630 C C . ARG A 1 82 ? 6.887 7.302 -0.606 1.00 97.62 82 ARG A C 1
ATOM 632 O O . ARG A 1 82 ? 6.907 7.435 0.620 1.00 97.62 82 ARG A O 1
ATOM 639 N N . ASP A 1 83 ? 5.801 7.488 -1.341 1.00 97.69 83 ASP A N 1
ATOM 640 C CA . ASP A 1 83 ? 4.509 7.840 -0.763 1.00 97.69 83 ASP A CA 1
ATOM 641 C C . ASP A 1 83 ? 3.902 6.677 0.028 1.00 97.69 83 ASP A C 1
ATOM 643 O O . ASP A 1 83 ? 3.499 6.883 1.173 1.00 97.69 83 ASP A O 1
ATOM 647 N N . ASP A 1 84 ? 3.977 5.441 -0.467 1.00 98.12 84 ASP A N 1
ATOM 648 C CA . ASP A 1 84 ? 3.574 4.247 0.288 1.00 98.12 84 ASP A CA 1
ATOM 649 C C . ASP A 1 84 ? 4.360 4.112 1.603 1.00 98.12 84 ASP A C 1
ATOM 651 O O . ASP A 1 84 ? 3.783 3.847 2.660 1.00 98.12 84 ASP A O 1
ATOM 655 N N . ARG A 1 85 ? 5.674 4.387 1.600 1.00 98.00 85 ARG A N 1
ATOM 656 C CA . ARG A 1 85 ? 6.477 4.431 2.839 1.00 98.00 85 ARG A CA 1
ATOM 657 C C . ARG A 1 85 ? 5.988 5.502 3.814 1.00 98.00 85 ARG A C 1
ATOM 659 O O . ARG A 1 85 ? 5.959 5.258 5.020 1.00 98.00 85 ARG A O 1
ATOM 666 N N . ARG A 1 86 ? 5.589 6.678 3.322 1.00 98.50 86 ARG A N 1
ATOM 667 C CA . ARG A 1 86 ? 4.998 7.735 4.163 1.00 98.50 86 ARG A CA 1
ATOM 668 C C . ARG A 1 86 ? 3.652 7.297 4.735 1.00 98.50 86 ARG A C 1
ATOM 670 O O . ARG A 1 86 ? 3.389 7.568 5.907 1.00 98.50 86 ARG A O 1
ATOM 677 N N . HIS A 1 87 ? 2.827 6.610 3.948 1.00 98.12 87 HIS A N 1
ATOM 678 C CA . HIS A 1 87 ? 1.564 6.048 4.419 1.00 98.12 87 HIS A CA 1
ATOM 679 C C . HIS A 1 87 ? 1.778 5.000 5.512 1.00 98.12 87 HIS A C 1
ATOM 681 O O . HIS A 1 87 ? 1.133 5.095 6.553 1.00 98.12 87 HIS A O 1
ATOM 687 N N . ILE A 1 88 ? 2.746 4.091 5.352 1.00 98.31 88 ILE A N 1
ATOM 688 C CA . ILE A 1 88 ? 3.128 3.123 6.394 1.00 98.31 88 ILE A CA 1
ATOM 689 C C . ILE A 1 88 ? 3.497 3.837 7.696 1.00 98.31 88 ILE A C 1
ATOM 691 O O . ILE A 1 88 ? 3.016 3.452 8.760 1.00 98.31 88 ILE A O 1
ATOM 695 N N . SER A 1 89 ? 4.333 4.877 7.635 1.00 98.31 89 SER A N 1
ATOM 696 C CA . SER A 1 89 ? 4.738 5.619 8.835 1.00 98.31 89 SER A CA 1
ATOM 697 C C . SER A 1 89 ? 3.546 6.260 9.548 1.00 98.31 89 SER A C 1
ATOM 699 O O . SER A 1 89 ? 3.441 6.150 10.767 1.00 98.31 89 SER A O 1
ATOM 701 N N . ARG A 1 90 ? 2.623 6.884 8.805 1.00 98.06 90 ARG A N 1
ATOM 702 C CA . ARG A 1 90 ? 1.405 7.489 9.375 1.00 98.06 90 ARG A CA 1
ATOM 703 C C . ARG A 1 90 ? 0.473 6.438 9.977 1.00 98.06 90 ARG A C 1
ATOM 705 O O . ARG A 1 90 ? 0.023 6.595 11.107 1.00 98.06 90 ARG A O 1
ATOM 712 N N . ASP A 1 91 ? 0.229 5.350 9.254 1.00 98.31 91 ASP A N 1
ATOM 713 C CA . ASP A 1 91 ? -0.662 4.282 9.706 1.00 98.31 91 ASP A CA 1
ATOM 714 C C . ASP A 1 91 ? -0.102 3.533 10.917 1.00 98.31 91 ASP A C 1
ATOM 716 O O . ASP A 1 91 ? -0.871 3.098 11.768 1.00 98.31 91 ASP A O 1
ATOM 720 N N . ARG A 1 92 ? 1.225 3.420 11.053 1.00 98.38 92 ARG A N 1
ATOM 721 C CA . ARG A 1 92 ? 1.852 2.867 12.264 1.00 98.38 92 ARG A CA 1
ATOM 722 C C . ARG A 1 92 ? 1.571 3.716 13.501 1.00 98.38 92 ARG A C 1
ATOM 724 O O . ARG A 1 92 ? 1.301 3.147 14.554 1.00 98.38 92 ARG A O 1
ATOM 731 N N . VAL A 1 93 ? 1.600 5.043 13.376 1.00 98.31 93 VAL A N 1
ATOM 732 C CA . VAL A 1 93 ? 1.241 5.951 14.480 1.00 98.31 93 VAL A CA 1
ATOM 733 C C . VAL A 1 93 ? -0.235 5.786 14.841 1.00 98.31 93 VAL A C 1
ATOM 735 O O . VAL A 1 93 ? -0.560 5.602 16.011 1.00 98.31 93 VAL A O 1
ATOM 738 N N . LEU A 1 94 ? -1.123 5.760 13.842 1.00 97.94 94 LEU A N 1
ATOM 739 C CA . LEU A 1 94 ? -2.550 5.515 14.067 1.00 97.94 94 LEU A CA 1
ATOM 740 C C . LEU A 1 94 ? -2.796 4.154 14.740 1.00 97.94 94 LEU A C 1
ATOM 742 O O . LEU A 1 94 ? -3.568 4.062 15.688 1.00 97.94 94 LEU A O 1
ATOM 746 N N . LEU A 1 95 ? -2.118 3.097 14.290 1.00 98.31 95 LEU A N 1
ATOM 747 C CA . LEU A 1 95 ? -2.231 1.758 14.867 1.00 98.31 95 LEU A CA 1
ATOM 748 C C . LEU A 1 95 ? -1.812 1.735 16.342 1.00 98.31 95 LEU A C 1
ATOM 750 O O . LEU A 1 95 ? -2.472 1.093 17.157 1.00 98.31 95 LEU A O 1
ATOM 754 N N . GLN A 1 96 ? -0.737 2.444 16.696 1.00 98.25 96 GLN A N 1
ATOM 755 C CA . GLN A 1 96 ? -0.313 2.591 18.090 1.00 98.25 96 GLN A CA 1
ATOM 756 C C . GLN A 1 96 ? -1.382 3.296 18.929 1.00 98.25 96 GLN A C 1
ATOM 758 O O . GLN A 1 96 ? -1.718 2.806 20.004 1.00 98.25 96 GLN A O 1
ATOM 763 N N . GLN A 1 97 ? -1.962 4.388 18.422 1.00 97.94 97 GLN A N 1
ATOM 764 C CA . GLN A 1 97 ? -3.040 5.114 19.102 1.00 97.94 97 GLN A CA 1
ATOM 765 C C . GLN A 1 97 ? -4.287 4.242 19.300 1.00 97.94 97 GLN A C 1
ATOM 767 O O . GLN A 1 97 ? -4.831 4.194 20.398 1.00 97.94 97 GLN A O 1
ATOM 772 N N . LEU A 1 98 ? -4.710 3.500 18.271 1.00 97.38 98 LEU A N 1
ATOM 773 C CA . LEU A 1 98 ? -5.868 2.605 18.360 1.00 97.38 98 LEU A CA 1
ATOM 774 C C . LEU A 1 98 ? -5.643 1.467 19.363 1.00 97.38 98 LEU A C 1
ATOM 776 O O . LEU A 1 98 ? -6.558 1.118 20.103 1.00 97.38 98 LEU A O 1
ATOM 780 N N . ARG A 1 99 ? -4.433 0.897 19.412 1.00 97.25 99 ARG A N 1
ATOM 781 C CA . ARG A 1 99 ? -4.081 -0.150 20.384 1.00 97.25 99 ARG A CA 1
ATOM 782 C C . ARG A 1 99 ? -4.014 0.385 21.814 1.00 97.25 99 ARG A C 1
ATOM 784 O O . ARG A 1 99 ? -4.469 -0.303 22.721 1.00 97.25 99 ARG A O 1
ATOM 791 N N . ALA A 1 100 ? -3.482 1.592 22.012 1.00 96.50 100 ALA A N 1
ATOM 792 C CA . ALA A 1 100 ? -3.496 2.251 23.317 1.00 96.50 100 ALA A CA 1
ATOM 793 C C . ALA A 1 100 ? -4.938 2.486 23.789 1.00 96.50 100 ALA A C 1
ATOM 795 O O . ALA A 1 100 ? -5.300 2.085 24.890 1.00 96.50 100 ALA A O 1
ATOM 796 N N . PHE A 1 101 ? -5.789 3.013 22.906 1.00 94.94 101 PHE A N 1
ATOM 797 C CA . PHE A 1 101 ? -7.200 3.229 23.207 1.00 94.94 101 PHE A CA 1
ATOM 798 C C . PHE A 1 101 ? -7.951 1.919 23.493 1.00 94.94 101 PHE A C 1
ATOM 800 O O . PHE A 1 101 ? -8.783 1.867 24.392 1.00 94.94 101 PHE A O 1
ATOM 807 N N . LEU A 1 102 ? -7.634 0.830 22.781 1.00 95.31 102 LEU A N 1
ATOM 808 C CA . LEU A 1 102 ? -8.213 -0.488 23.060 1.00 95.31 102 LEU A CA 1
ATOM 809 C C . LEU A 1 102 ? -7.882 -0.953 24.481 1.00 95.31 102 LEU A C 1
ATOM 811 O O . LEU A 1 102 ? -8.770 -1.429 25.179 1.00 95.31 102 LEU A O 1
ATOM 815 N N . MET A 1 103 ? -6.632 -0.774 24.908 1.00 93.38 103 MET A N 1
ATOM 816 C CA . MET A 1 103 ? -6.180 -1.150 26.248 1.00 93.38 103 MET A CA 1
ATOM 817 C C . MET A 1 103 ? -6.865 -0.322 27.344 1.00 93.38 103 MET A C 1
ATOM 819 O O . MET A 1 103 ? -7.261 -0.875 28.366 1.00 93.38 103 MET A O 1
ATOM 823 N N . GLU A 1 104 ? -7.044 0.984 27.125 1.00 92.56 104 GLU A N 1
ATOM 824 C CA . GLU A 1 104 ? -7.788 1.855 28.047 1.00 92.56 104 GLU A CA 1
ATOM 825 C C . GLU A 1 104 ? -9.245 1.410 28.193 1.00 92.56 104 GLU A C 1
ATOM 827 O O . GLU A 1 104 ? -9.788 1.367 29.297 1.00 92.56 104 GLU A O 1
ATOM 832 N N . LEU A 1 105 ? -9.872 1.046 27.074 1.00 89.75 105 LEU A N 1
ATOM 833 C CA . LEU A 1 105 ? -11.250 0.588 27.051 1.00 89.75 105 LEU A CA 1
ATOM 834 C C . LEU A 1 105 ? -11.413 -0.788 27.716 1.00 89.75 105 LEU A C 1
ATOM 836 O O . LEU A 1 105 ? -12.333 -0.972 28.503 1.00 89.75 105 LEU A O 1
ATOM 840 N N . GLU A 1 106 ? -10.527 -1.753 27.481 1.00 88.50 106 GLU A N 1
ATOM 841 C CA . GLU A 1 106 ? -10.629 -3.087 28.101 1.00 88.50 106 GLU A CA 1
ATOM 842 C C . GLU A 1 106 ? -10.603 -3.064 29.646 1.00 88.50 106 GLU A C 1
ATOM 844 O O . GLU A 1 106 ? -11.071 -4.013 30.271 1.00 88.50 106 GLU A O 1
ATOM 849 N N . GLY A 1 107 ? -10.119 -1.982 30.270 1.00 83.75 107 GLY A N 1
ATOM 850 C CA . GLY A 1 107 ? -10.143 -1.790 31.725 1.00 83.75 107 GLY A CA 1
ATOM 851 C C . GLY A 1 107 ? -11.455 -1.237 32.306 1.00 83.75 107 GLY A C 1
ATOM 852 O O . GLY A 1 107 ? -11.564 -1.106 33.526 1.00 83.75 107 GLY A O 1
ATOM 853 N N . LEU A 1 108 ? -12.437 -0.877 31.473 1.00 88.44 108 LEU A N 1
ATOM 854 C CA . LEU A 1 108 ? -13.705 -0.284 31.911 1.00 88.44 108 LEU A CA 1
ATOM 855 C C . LEU A 1 108 ? -14.785 -1.341 32.219 1.00 88.44 108 LEU A C 1
ATOM 857 O O . LEU A 1 108 ? -14.712 -2.469 31.733 1.00 88.44 108 LEU A O 1
ATOM 861 N N . PRO A 1 109 ? -15.825 -0.985 33.003 1.00 84.62 109 PRO A N 1
ATOM 862 C CA . PRO A 1 109 ? -16.924 -1.892 33.319 1.00 84.62 109 PRO A CA 1
ATOM 863 C C . PRO A 1 109 ? -17.664 -2.363 32.065 1.00 84.62 109 PRO A C 1
ATOM 865 O O . PRO A 1 109 ? -17.942 -1.583 31.149 1.00 84.62 109 PRO A O 1
ATOM 868 N N . ASP A 1 110 ? -18.040 -3.638 32.065 1.00 87.12 110 ASP A N 1
ATOM 869 C CA . ASP A 1 110 ? -18.652 -4.268 30.905 1.00 87.12 110 ASP A CA 1
ATOM 870 C C . ASP A 1 110 ? -20.080 -3.747 30.660 1.00 87.12 110 ASP A C 1
ATOM 872 O O . ASP A 1 110 ? -20.930 -3.712 31.552 1.00 87.12 110 ASP A O 1
ATOM 876 N N . SER A 1 111 ? -20.360 -3.337 29.423 1.00 92.81 111 SER A N 1
ATOM 877 C CA . SER A 1 111 ? -21.699 -2.946 28.972 1.00 92.81 111 SER A CA 1
ATOM 878 C C . SER A 1 111 ? -21.922 -3.348 27.514 1.00 92.81 111 SER A C 1
ATOM 880 O O . SER A 1 111 ? -20.980 -3.561 26.749 1.00 92.81 111 SER A O 1
ATOM 882 N N . VAL A 1 112 ? -23.183 -3.428 27.078 1.00 91.69 112 VAL A N 1
ATOM 883 C CA . VAL A 1 112 ? -23.503 -3.778 25.680 1.00 91.69 112 VAL A CA 1
ATOM 884 C C . VAL A 1 112 ? -22.894 -2.772 24.700 1.00 91.69 112 VAL A C 1
ATOM 886 O O . VAL A 1 112 ? -22.363 -3.165 23.663 1.00 91.69 112 VAL A O 1
ATOM 889 N N . LEU A 1 113 ? -22.931 -1.478 25.027 1.00 92.38 113 LEU A N 1
ATOM 890 C CA . LEU A 1 113 ? -22.274 -0.456 24.214 1.00 92.38 113 LEU A CA 1
ATOM 891 C C . LEU A 1 113 ? -20.758 -0.681 24.183 1.00 92.38 113 LEU A C 1
ATOM 893 O O . LEU A 1 113 ? -20.152 -0.615 23.119 1.00 92.38 113 LEU A O 1
ATOM 897 N N . MET A 1 114 ? -20.169 -1.010 25.332 1.00 93.75 114 MET A N 1
ATOM 898 C CA . MET A 1 114 ? -18.737 -1.235 25.469 1.00 93.75 114 MET A CA 1
ATOM 899 C C . MET A 1 114 ? -18.240 -2.419 24.635 1.00 93.75 114 MET A C 1
ATOM 901 O O . MET A 1 114 ? -17.317 -2.271 23.836 1.00 93.75 114 MET A O 1
ATOM 905 N N . SER A 1 115 ? -18.908 -3.568 24.738 1.00 92.06 115 SER A N 1
ATOM 906 C CA . SER A 1 115 ? -18.578 -4.760 23.947 1.00 92.06 115 SER A CA 1
ATOM 907 C C . SER A 1 115 ? -18.635 -4.490 22.438 1.00 92.06 115 SER A C 1
ATOM 909 O O . SER A 1 115 ? -17.728 -4.879 21.701 1.00 92.06 115 SER A O 1
ATOM 911 N N . ARG A 1 116 ? -19.651 -3.754 21.964 1.00 92.88 116 ARG A N 1
ATOM 912 C CA . ARG A 1 116 ? -19.767 -3.355 20.551 1.00 92.88 116 ARG A CA 1
ATOM 913 C C . ARG A 1 116 ? -18.647 -2.408 20.127 1.00 92.88 116 ARG A C 1
ATOM 915 O O . ARG A 1 116 ? -18.074 -2.600 19.056 1.00 92.88 116 ARG A O 1
ATOM 922 N N . SER A 1 117 ? -18.310 -1.426 20.961 1.00 93.00 117 SER A N 1
ATOM 923 C CA . SER A 1 117 ? -17.206 -0.494 20.709 1.00 93.00 117 SER A CA 1
ATOM 924 C C . SER A 1 117 ? -15.859 -1.214 20.624 1.00 93.00 117 SER A C 1
ATOM 926 O O . SER A 1 117 ? -15.083 -0.934 19.714 1.00 93.00 117 SER A O 1
ATOM 928 N N . LEU A 1 118 ? -15.601 -2.193 21.498 1.00 95.19 118 LEU A N 1
ATOM 929 C CA . LEU A 1 118 ? -14.386 -3.015 21.457 1.00 95.19 118 LEU A CA 1
ATOM 930 C C . LEU A 1 118 ? -14.292 -3.836 20.166 1.00 95.19 118 LEU A C 1
ATOM 932 O O . LEU A 1 118 ? -13.230 -3.894 19.546 1.00 95.19 118 LEU A O 1
ATOM 936 N N . VAL A 1 119 ? -15.398 -4.442 19.724 1.00 95.81 119 VAL A N 1
ATOM 937 C CA . VAL A 1 119 ? -15.443 -5.170 18.445 1.00 95.81 119 VAL A CA 1
ATOM 938 C C . VAL A 1 119 ? -15.141 -4.235 17.274 1.00 95.81 119 VAL A C 1
ATOM 940 O O . VAL A 1 119 ? -14.313 -4.571 16.426 1.00 95.81 119 VAL A O 1
ATOM 943 N N . LEU A 1 120 ? -15.757 -3.050 17.244 1.00 95.94 120 LEU A N 1
ATOM 944 C CA . LEU A 1 120 ? -15.500 -2.055 16.203 1.00 95.94 120 LEU A CA 1
ATOM 945 C C . LEU A 1 120 ? -14.034 -1.604 16.206 1.00 95.94 120 LEU A C 1
ATOM 947 O O . LEU A 1 120 ? -13.411 -1.524 15.150 1.00 95.94 120 LEU A O 1
ATOM 951 N N . LEU A 1 121 ? -13.464 -1.353 17.382 1.00 96.81 121 LEU A N 1
ATOM 952 C CA . LEU A 1 121 ? -12.079 -0.918 17.516 1.00 96.81 121 LEU A CA 1
ATOM 953 C C . LEU A 1 121 ? -11.089 -1.993 17.049 1.00 96.81 121 LEU A C 1
ATOM 955 O O . LEU A 1 121 ? -10.152 -1.686 16.313 1.00 96.81 121 LEU A O 1
ATOM 959 N N . ARG A 1 122 ? -11.333 -3.264 17.389 1.00 97.56 122 ARG A N 1
ATOM 960 C CA . ARG A 1 122 ? -10.545 -4.402 16.883 1.00 97.56 122 ARG A CA 1
ATOM 961 C C . ARG A 1 122 ? -10.649 -4.534 15.363 1.00 97.56 122 ARG A C 1
ATOM 963 O O . ARG A 1 122 ? -9.639 -4.778 14.706 1.00 97.56 122 ARG A O 1
ATOM 970 N N . ALA A 1 123 ? -11.834 -4.317 14.792 1.00 98.25 123 ALA A N 1
ATOM 971 C CA . ALA A 1 123 ? -12.013 -4.309 13.342 1.00 98.25 123 ALA A CA 1
ATOM 972 C C . ALA A 1 123 ? -11.233 -3.161 12.674 1.00 98.25 123 ALA A C 1
ATOM 974 O O . ALA A 1 123 ? -10.558 -3.383 11.670 1.00 98.25 123 ALA A O 1
ATOM 975 N N . LEU A 1 124 ? -11.257 -1.953 13.249 1.00 98.00 124 LEU A N 1
ATOM 976 C CA . LEU A 1 124 ? -10.470 -0.818 12.755 1.00 98.00 124 LEU A CA 1
ATOM 977 C C . LEU A 1 124 ? -8.965 -1.106 12.799 1.00 98.00 124 LEU A C 1
ATOM 979 O O . LEU A 1 124 ? -8.269 -0.843 11.819 1.00 98.00 124 LEU A O 1
ATOM 983 N N . ILE A 1 125 ? -8.472 -1.686 13.897 1.00 98.50 125 ILE A N 1
ATOM 984 C CA . ILE A 1 125 ? -7.076 -2.123 14.037 1.00 98.50 125 ILE A CA 1
ATOM 985 C C . ILE A 1 125 ? -6.703 -3.090 12.909 1.00 98.50 125 ILE A C 1
ATOM 987 O O . ILE A 1 125 ? -5.727 -2.841 12.202 1.00 98.50 125 ILE A O 1
ATOM 991 N N . ALA A 1 126 ? -7.511 -4.129 12.682 1.00 98.62 126 ALA A N 1
ATOM 992 C CA . ALA A 1 126 ? -7.261 -5.114 11.632 1.00 98.62 126 ALA A CA 1
ATOM 993 C C . ALA A 1 126 ? -7.216 -4.479 10.229 1.00 98.62 126 ALA A C 1
ATOM 995 O O . ALA A 1 126 ? -6.347 -4.808 9.421 1.00 98.62 126 ALA A O 1
ATOM 996 N N . VAL A 1 127 ? -8.103 -3.520 9.940 1.00 98.50 127 VAL A N 1
ATOM 997 C CA . VAL A 1 127 ? -8.106 -2.787 8.661 1.00 98.50 127 VAL A CA 1
ATOM 998 C C . VAL A 1 127 ? -6.835 -1.952 8.488 1.00 98.50 127 VAL A C 1
ATOM 1000 O O . VAL A 1 127 ? -6.246 -1.947 7.404 1.00 98.50 127 VAL A O 1
ATOM 1003 N N . VAL A 1 128 ? -6.387 -1.248 9.532 1.00 98.50 128 VAL A N 1
ATOM 1004 C CA . VAL A 1 128 ? -5.142 -0.462 9.482 1.00 98.50 128 VAL A CA 1
ATOM 1005 C C . VAL A 1 128 ? -3.932 -1.379 9.294 1.00 98.50 128 VAL A C 1
ATOM 1007 O O . VAL A 1 128 ? -3.077 -1.098 8.456 1.00 98.50 128 VAL A O 1
ATOM 1010 N N . GLU A 1 129 ? -3.877 -2.507 10.001 1.00 98.50 129 GLU A N 1
ATOM 1011 C CA . GLU A 1 129 ? -2.824 -3.512 9.827 1.00 98.50 129 GLU A CA 1
ATOM 1012 C C . GLU A 1 129 ? -2.791 -4.052 8.400 1.00 98.50 129 GLU A C 1
ATOM 1014 O O . GLU A 1 129 ? -1.732 -4.062 7.769 1.00 98.50 129 GLU A O 1
ATOM 1019 N N . GLN A 1 130 ? -3.940 -4.452 7.856 1.00 98.56 130 GLN A N 1
ATOM 1020 C CA . GLN A 1 130 ? -4.037 -4.938 6.483 1.00 98.56 130 GLN A CA 1
ATOM 1021 C C . GLN A 1 130 ? -3.559 -3.884 5.478 1.00 98.56 130 GLN A C 1
ATOM 1023 O O . GLN A 1 130 ? -2.832 -4.208 4.536 1.00 98.56 130 GLN A O 1
ATOM 1028 N N . ARG A 1 131 ? -3.920 -2.616 5.689 1.00 98.12 131 ARG A N 1
ATOM 1029 C CA . ARG A 1 131 ? -3.507 -1.510 4.823 1.00 98.12 131 ARG A CA 1
ATOM 1030 C C . ARG A 1 131 ? -1.994 -1.272 4.866 1.00 98.12 131 ARG A C 1
ATOM 1032 O O . ARG A 1 131 ? -1.379 -1.136 3.811 1.00 98.12 131 ARG A O 1
ATOM 1039 N N . ILE A 1 132 ? -1.369 -1.334 6.047 1.00 98.56 132 ILE A N 1
ATOM 1040 C CA . ILE A 1 132 ? 0.098 -1.286 6.187 1.00 98.56 132 ILE A CA 1
ATOM 1041 C C . ILE A 1 132 ? 0.761 -2.415 5.387 1.00 98.56 132 ILE A C 1
ATOM 1043 O O . ILE A 1 132 ? 1.741 -2.172 4.680 1.00 98.56 132 ILE A O 1
ATOM 1047 N N . HIS A 1 133 ? 0.232 -3.639 5.470 1.00 98.50 133 HIS A N 1
ATOM 1048 C CA . HIS A 1 133 ? 0.763 -4.775 4.710 1.00 98.50 133 HIS A CA 1
ATOM 1049 C C . HIS A 1 133 ? 0.608 -4.584 3.197 1.00 98.50 133 HIS A C 1
ATOM 1051 O O . HIS A 1 133 ? 1.509 -4.953 2.443 1.00 98.50 133 HIS A O 1
ATOM 1057 N N . ALA A 1 134 ? -0.498 -3.986 2.746 1.00 98.44 134 ALA A N 1
ATOM 1058 C CA . ALA A 1 134 ? -0.705 -3.664 1.338 1.00 98.44 134 ALA A CA 1
ATOM 1059 C C . ALA A 1 134 ? 0.338 -2.654 0.832 1.00 98.44 134 ALA A C 1
ATOM 1061 O O . ALA A 1 134 ? 1.011 -2.930 -0.160 1.00 98.44 134 ALA A O 1
ATOM 1062 N N . TYR A 1 135 ? 0.563 -1.552 1.554 1.00 98.31 135 TYR A N 1
ATOM 1063 C CA . TYR A 1 135 ? 1.621 -0.599 1.202 1.00 98.31 135 TYR A CA 1
ATOM 1064 C C . TYR A 1 135 ? 3.008 -1.246 1.213 1.00 98.31 135 TYR A C 1
ATOM 1066 O O . TYR A 1 135 ? 3.814 -0.995 0.324 1.00 98.31 135 TYR A O 1
ATOM 1074 N N . ALA A 1 136 ? 3.303 -2.112 2.188 1.00 98.00 136 ALA A N 1
ATOM 1075 C CA . ALA A 1 136 ? 4.591 -2.801 2.247 1.00 98.00 136 ALA A CA 1
ATOM 1076 C C . ALA A 1 136 ? 4.822 -3.699 1.020 1.00 98.00 136 ALA A C 1
ATOM 1078 O O . ALA A 1 136 ? 5.936 -3.751 0.496 1.00 98.00 136 ALA A O 1
ATOM 1079 N N . ARG A 1 137 ? 3.767 -4.365 0.533 1.00 98.19 137 ARG A N 1
ATOM 1080 C CA . ARG A 1 137 ? 3.812 -5.145 -0.707 1.00 98.19 137 ARG A CA 1
ATOM 1081 C C . ARG A 1 137 ? 4.076 -4.249 -1.915 1.00 98.19 137 ARG A C 1
ATOM 1083 O O . ARG A 1 137 ? 5.020 -4.520 -2.649 1.00 98.19 137 ARG A O 1
ATOM 1090 N N . ASN A 1 138 ? 3.340 -3.146 -2.055 1.00 97.19 138 ASN A N 1
ATOM 1091 C CA . ASN A 1 138 ? 3.556 -2.183 -3.139 1.00 97.19 138 ASN A CA 1
ATOM 1092 C C . ASN A 1 138 ? 4.991 -1.636 -3.139 1.00 97.19 138 ASN A C 1
ATOM 1094 O O . ASN A 1 138 ? 5.629 -1.558 -4.185 1.00 97.19 138 ASN A O 1
ATOM 1098 N N . VAL A 1 139 ? 5.537 -1.327 -1.957 1.00 98.12 139 VAL A N 1
ATOM 1099 C CA . VAL A 1 139 ? 6.926 -0.874 -1.798 1.00 98.12 139 VAL A CA 1
ATOM 1100 C C . VAL A 1 139 ? 7.914 -1.922 -2.297 1.00 98.12 139 VAL A C 1
ATOM 1102 O O . VAL A 1 139 ? 8.894 -1.556 -2.949 1.00 98.12 139 VAL A O 1
ATOM 1105 N N . ALA A 1 140 ? 7.692 -3.199 -1.982 1.00 97.69 140 ALA A N 1
ATOM 1106 C CA . ALA A 1 140 ? 8.551 -4.290 -2.431 1.00 97.69 140 ALA A CA 1
ATOM 1107 C C . ALA A 1 140 ? 8.455 -4.498 -3.951 1.00 97.69 140 ALA A C 1
ATOM 1109 O O . ALA A 1 140 ? 9.485 -4.626 -4.615 1.00 97.69 140 ALA A O 1
ATOM 1110 N N . ASP A 1 141 ? 7.243 -4.468 -4.503 1.00 96.88 141 ASP A N 1
ATOM 1111 C CA . ASP A 1 141 ? 6.995 -4.659 -5.932 1.00 96.88 141 ASP A CA 1
ATOM 1112 C C . ASP A 1 141 ? 7.569 -3.502 -6.762 1.00 96.88 141 ASP A C 1
ATOM 1114 O O . ASP A 1 141 ? 8.285 -3.738 -7.737 1.00 96.88 141 ASP A O 1
ATOM 1118 N N . ALA A 1 142 ? 7.367 -2.253 -6.328 1.00 96.25 142 ALA A N 1
ATOM 1119 C CA . ALA A 1 142 ? 7.961 -1.074 -6.955 1.00 96.25 142 ALA A CA 1
ATOM 1120 C C . ALA A 1 142 ? 9.497 -1.114 -6.914 1.00 96.25 142 ALA A C 1
ATOM 1122 O O . ALA A 1 142 ? 10.149 -0.792 -7.907 1.00 96.25 142 ALA A O 1
ATOM 1123 N N . SER A 1 143 ? 10.086 -1.572 -5.800 1.00 94.62 143 SER A N 1
ATOM 1124 C CA . SER A 1 143 ? 11.534 -1.787 -5.693 1.00 94.62 143 SER A CA 1
ATOM 1125 C C . SER A 1 143 ? 12.040 -2.810 -6.706 1.00 94.62 143 SER A C 1
ATOM 1127 O O . SER A 1 143 ? 13.021 -2.543 -7.395 1.00 94.62 143 SER A O 1
ATOM 1129 N N . ARG A 1 144 ? 11.377 -3.968 -6.815 1.00 96.38 144 ARG A N 1
ATOM 1130 C CA . ARG A 1 144 ? 11.761 -5.026 -7.763 1.00 96.38 144 ARG A CA 1
ATOM 1131 C C . ARG A 1 144 ? 11.677 -4.540 -9.204 1.00 96.38 144 ARG A C 1
ATOM 1133 O O . ARG A 1 144 ? 12.629 -4.710 -9.956 1.00 96.38 144 ARG A O 1
ATOM 1140 N N . MET A 1 145 ? 10.579 -3.882 -9.567 1.00 95.62 145 MET A N 1
ATOM 1141 C CA . MET A 1 145 ? 10.404 -3.339 -10.914 1.00 95.62 145 MET A CA 1
ATOM 1142 C C . MET A 1 145 ? 11.419 -2.235 -11.222 1.00 95.62 145 MET A C 1
ATOM 1144 O O . MET A 1 145 ? 11.965 -2.202 -12.319 1.00 95.62 145 MET A O 1
ATOM 1148 N N . SER A 1 146 ? 11.737 -1.368 -10.255 1.00 93.81 146 SER A N 1
ATOM 1149 C CA . SER A 1 146 ? 12.787 -0.363 -10.439 1.00 93.81 146 SER A CA 1
ATOM 1150 C C . SER A 1 146 ? 14.170 -0.984 -10.650 1.00 93.81 146 SER A C 1
ATOM 1152 O O . SER A 1 146 ? 14.969 -0.371 -11.353 1.00 93.81 146 SER A O 1
ATOM 1154 N N . LEU A 1 147 ? 14.482 -2.121 -10.022 1.00 94.19 147 LEU A N 1
ATOM 1155 C CA . LEU A 1 147 ? 15.760 -2.813 -10.219 1.00 94.19 147 LEU A CA 1
ATOM 1156 C C . LEU A 1 147 ? 15.838 -3.423 -11.618 1.00 94.19 147 LEU A C 1
ATOM 1158 O O . LEU A 1 147 ? 16.787 -3.144 -12.334 1.00 94.19 147 LEU A O 1
ATOM 1162 N N . LEU A 1 148 ? 14.788 -4.126 -12.050 1.00 95.06 148 LEU A N 1
ATOM 1163 C CA . LEU A 1 148 ? 14.719 -4.685 -13.405 1.00 95.06 148 LEU A CA 1
ATOM 1164 C C . LEU A 1 148 ? 14.878 -3.610 -14.487 1.00 95.06 148 LEU A C 1
ATOM 1166 O O . LEU A 1 148 ? 15.555 -3.821 -15.488 1.00 95.06 148 LEU A O 1
ATOM 1170 N N . VAL A 1 149 ? 14.266 -2.441 -14.280 1.00 92.81 149 VAL A N 1
ATOM 1171 C CA . VAL A 1 149 ? 14.432 -1.309 -15.196 1.00 92.81 149 VAL A CA 1
ATOM 1172 C C . VAL A 1 149 ? 15.865 -0.774 -15.166 1.00 92.81 149 VAL A C 1
ATOM 1174 O O . VAL A 1 149 ? 16.399 -0.458 -16.221 1.00 92.81 149 VAL A O 1
ATOM 1177 N N . MET A 1 150 ? 16.501 -0.690 -13.994 1.00 92.88 150 MET A N 1
ATOM 1178 C CA . MET A 1 150 ? 17.905 -0.273 -13.900 1.00 92.88 150 MET A CA 1
ATOM 1179 C C . MET A 1 150 ? 18.848 -1.225 -14.626 1.00 92.88 150 MET A C 1
ATOM 1181 O O . MET A 1 150 ? 19.730 -0.747 -15.331 1.00 92.88 150 MET A O 1
ATOM 1185 N N . ASP A 1 151 ? 18.639 -2.533 -14.486 1.00 93.12 151 ASP A N 1
ATOM 1186 C CA . ASP A 1 151 ? 19.448 -3.545 -15.167 1.00 93.12 151 ASP A CA 1
ATOM 1187 C C . ASP A 1 151 ? 19.317 -3.389 -16.691 1.00 93.12 151 ASP A C 1
ATOM 1189 O O . ASP A 1 151 ? 20.319 -3.259 -17.391 1.00 93.12 151 ASP A O 1
ATOM 1193 N N . TYR A 1 152 ? 18.084 -3.253 -17.198 1.00 88.88 152 TYR A N 1
ATOM 1194 C CA . TYR A 1 152 ? 17.839 -2.983 -18.620 1.00 88.88 152 TYR A CA 1
ATOM 1195 C C . TYR A 1 152 ? 18.526 -1.698 -19.107 1.00 88.88 152 TYR A C 1
ATOM 1197 O O . TYR A 1 152 ? 19.115 -1.666 -20.185 1.00 88.88 152 TYR A O 1
ATOM 1205 N N . LEU A 1 153 ? 18.437 -0.611 -18.338 1.00 86.44 153 LEU A N 1
ATOM 1206 C CA . LEU A 1 153 ? 19.034 0.666 -18.729 1.00 86.44 153 LEU A CA 1
ATOM 1207 C C . LEU A 1 153 ? 20.563 0.609 -18.720 1.00 86.44 153 LEU A C 1
ATOM 1209 O O . LEU A 1 153 ? 21.182 1.214 -19.592 1.00 86.44 153 LEU A O 1
ATOM 1213 N N . ALA A 1 154 ? 21.161 -0.125 -17.778 1.00 87.75 154 ALA A N 1
ATOM 1214 C CA . ALA A 1 154 ? 22.597 -0.367 -17.753 1.00 87.75 154 ALA A CA 1
ATOM 1215 C C . ALA A 1 154 ? 23.046 -1.131 -19.008 1.00 87.75 154 ALA A C 1
ATOM 1217 O O . ALA A 1 154 ? 23.983 -0.691 -19.673 1.00 87.75 154 ALA A O 1
ATOM 1218 N N . ASP A 1 155 ? 22.334 -2.197 -19.386 1.00 86.38 155 ASP A N 1
ATOM 1219 C CA . ASP A 1 155 ? 22.627 -2.965 -20.603 1.00 86.38 155 ASP A CA 1
ATOM 1220 C C . ASP A 1 155 ? 22.564 -2.086 -21.862 1.00 86.38 155 ASP A C 1
ATOM 1222 O O . ASP A 1 155 ? 23.463 -2.130 -22.700 1.00 86.38 155 ASP A O 1
ATOM 1226 N N . VAL A 1 156 ? 21.540 -1.232 -21.976 1.00 78.69 156 VAL A N 1
ATOM 1227 C CA . VAL A 1 156 ? 21.383 -0.304 -23.111 1.00 78.69 156 VAL A CA 1
ATOM 1228 C C . VAL A 1 156 ? 22.489 0.754 -23.156 1.00 78.69 156 VAL A C 1
ATOM 1230 O O . VAL A 1 156 ? 22.871 1.178 -24.241 1.00 78.69 156 VAL A O 1
ATOM 1233 N N . MET A 1 157 ? 23.009 1.196 -22.009 1.00 75.75 157 MET A N 1
ATOM 1234 C CA . MET A 1 157 ? 24.091 2.187 -21.949 1.00 75.75 157 MET A CA 1
ATOM 1235 C C . MET A 1 157 ? 25.474 1.619 -22.298 1.00 75.75 157 MET A C 1
ATOM 1237 O O . MET A 1 157 ? 26.389 2.396 -22.573 1.00 75.75 157 MET A O 1
ATOM 1241 N N . HIS A 1 158 ? 25.644 0.295 -22.255 1.00 73.62 158 HIS A N 1
ATOM 1242 C CA . HIS A 1 158 ? 26.904 -0.389 -22.554 1.00 73.62 158 HIS A CA 1
ATOM 1243 C C . HIS A 1 158 ? 27.000 -0.935 -23.992 1.00 73.62 158 HIS A C 1
ATOM 1245 O O . HIS A 1 158 ? 28.042 -1.492 -24.345 1.00 73.62 158 HIS A O 1
ATOM 1251 N N . MET A 1 159 ? 25.953 -0.770 -24.810 1.00 58.31 159 MET A N 1
ATOM 1252 C CA . MET A 1 159 ? 25.943 -1.058 -26.255 1.00 58.31 159 MET A CA 1
ATOM 1253 C C . MET A 1 159 ? 26.328 0.167 -27.085 1.00 58.31 159 MET A C 1
ATOM 1255 O O . MET A 1 159 ? 27.009 -0.035 -28.115 1.00 58.31 159 MET A O 1
#

pLDDT: mean 73.57, std 26.49, range [27.91, 98.62]

Organism: Artemisia annua (NCBI:txid35608)

Radius of gyration: 27.42 Å; chains: 1; bounding box: 62×60×69 Å